Protein AF-A0A3M1DA55-F1 (afdb_monomer)

Structure (mmCIF, N/CA/C/O backbone):
data_AF-A0A3M1DA55-F1
#
_entry.id   AF-A0A3M1DA55-F1
#
loop_
_atom_site.group_PDB
_atom_site.id
_atom_site.type_symbol
_atom_site.label_atom_id
_atom_site.label_alt_id
_atom_site.label_comp_id
_atom_site.label_asym_id
_atom_site.label_entity_id
_atom_site.label_seq_id
_atom_site.pdbx_PDB_ins_code
_atom_site.Cartn_x
_atom_site.Cartn_y
_atom_site.Cartn_z
_atom_site.occupancy
_atom_site.B_iso_or_equiv
_atom_site.auth_seq_id
_atom_site.auth_comp_id
_atom_site.auth_asym_id
_atom_site.auth_atom_id
_atom_site.pdbx_PDB_model_num
ATOM 1 N N . MET A 1 1 ? 4.981 54.597 -14.471 1.00 38.72 1 MET A N 1
ATOM 2 C CA . MET A 1 1 ? 5.182 53.419 -15.343 1.00 38.72 1 MET A CA 1
ATOM 3 C C . MET A 1 1 ? 5.566 52.254 -14.452 1.00 38.72 1 MET A C 1
ATOM 5 O O . MET A 1 1 ? 6.586 52.348 -13.787 1.00 38.72 1 MET A O 1
ATOM 9 N N . LEU A 1 2 ? 4.715 51.235 -14.362 1.00 38.56 2 LEU A N 1
ATOM 10 C CA . LEU A 1 2 ? 4.898 50.060 -13.505 1.00 38.56 2 LEU A CA 1
ATOM 11 C C . LEU A 1 2 ? 5.316 48.877 -14.396 1.00 38.56 2 LEU A C 1
ATOM 13 O O . LEU A 1 2 ? 4.595 48.634 -15.366 1.00 38.56 2 LEU A O 1
ATOM 17 N N . PRO A 1 3 ? 6.416 48.145 -14.136 1.00 46.81 3 PRO A N 1
ATOM 18 C CA . PRO A 1 3 ? 6.638 46.880 -14.807 1.00 46.81 3 PRO A CA 1
ATOM 19 C C . PRO A 1 3 ? 6.002 45.732 -14.017 1.00 46.81 3 PRO A C 1
ATOM 21 O O . PRO A 1 3 ? 6.072 45.642 -12.793 1.00 46.81 3 PRO A O 1
ATOM 24 N N . LEU A 1 4 ? 5.340 44.904 -14.810 1.00 45.72 4 LEU A N 1
ATOM 25 C CA . LEU A 1 4 ? 4.542 43.726 -14.529 1.00 45.72 4 LEU A CA 1
ATOM 26 C C . LEU A 1 4 ? 5.361 42.637 -13.814 1.00 45.72 4 LEU A C 1
ATOM 28 O O . LEU A 1 4 ? 6.360 42.160 -14.347 1.00 45.72 4 LEU A O 1
ATOM 32 N N . LEU A 1 5 ? 4.913 42.223 -12.625 1.00 43.91 5 LEU A N 1
ATOM 33 C CA . LEU A 1 5 ? 5.403 41.022 -11.952 1.00 43.91 5 LEU A CA 1
ATOM 34 C C . LEU A 1 5 ? 4.779 39.808 -12.661 1.00 43.91 5 LEU A C 1
ATOM 36 O O . LEU A 1 5 ? 3.590 39.535 -12.498 1.00 43.91 5 LEU A O 1
ATOM 40 N N . LEU A 1 6 ? 5.554 3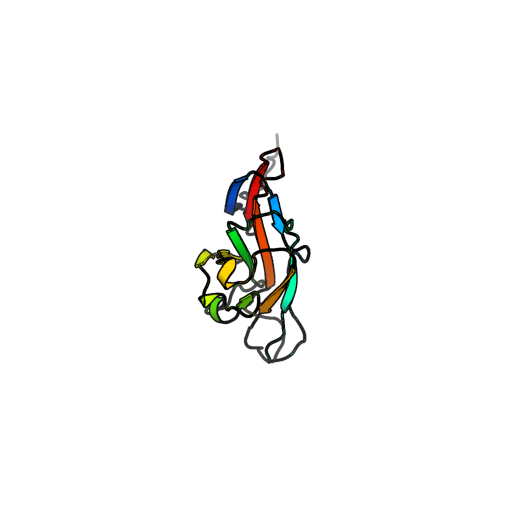9.111 -13.492 1.00 46.38 6 LEU A N 1
ATOM 41 C CA . LEU A 1 6 ? 5.134 37.849 -14.098 1.00 46.38 6 LEU A CA 1
ATOM 42 C C . LEU A 1 6 ? 5.219 36.759 -13.018 1.00 46.38 6 LEU A C 1
ATOM 44 O O . LEU A 1 6 ? 6.267 36.154 -12.805 1.00 46.38 6 LEU A O 1
ATOM 48 N N . ALA A 1 7 ? 4.128 36.560 -12.278 1.00 48.62 7 ALA A N 1
ATOM 49 C CA . ALA A 1 7 ? 3.993 35.421 -11.384 1.00 48.62 7 ALA A CA 1
ATOM 50 C C . ALA A 1 7 ? 3.870 34.152 -12.240 1.00 48.62 7 ALA A C 1
ATOM 52 O O . ALA A 1 7 ? 2.826 33.890 -12.834 1.00 48.62 7 ALA A O 1
ATOM 53 N N . LEU A 1 8 ? 4.955 33.382 -12.330 1.00 43.31 8 LEU A N 1
ATOM 54 C CA . LEU A 1 8 ? 4.937 31.995 -12.789 1.00 43.31 8 LEU A CA 1
ATOM 55 C C . LEU A 1 8 ? 4.117 31.177 -11.780 1.00 43.31 8 LEU A C 1
ATOM 57 O O . LEU A 1 8 ? 4.666 30.599 -10.845 1.00 43.31 8 LEU A O 1
ATOM 61 N N . SER A 1 9 ? 2.793 31.151 -11.928 1.00 42.75 9 SER A N 1
ATOM 62 C CA . SER A 1 9 ? 1.964 30.170 -11.236 1.00 42.75 9 SER A CA 1
ATOM 63 C C . SER A 1 9 ? 2.208 28.814 -11.896 1.00 42.75 9 SER A C 1
ATOM 65 O O . SER A 1 9 ? 1.588 28.484 -12.908 1.00 42.75 9 SER A O 1
ATOM 67 N N . ARG A 1 10 ? 3.149 28.039 -11.348 1.00 44.94 10 ARG A N 1
ATOM 68 C CA . ARG A 1 10 ? 3.178 26.588 -11.560 1.00 44.94 10 ARG A CA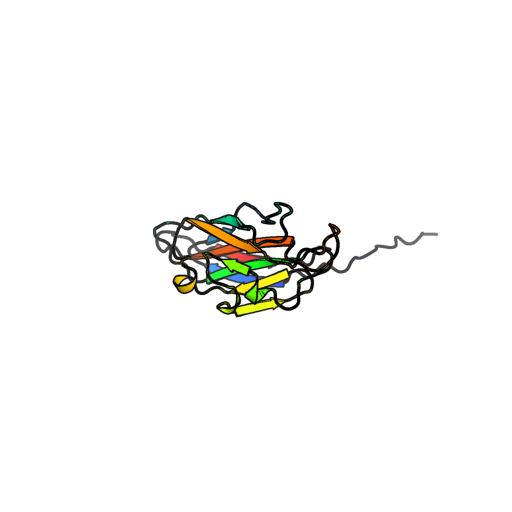 1
ATOM 69 C C . ARG A 1 10 ? 1.776 26.068 -11.196 1.00 44.94 10 ARG A C 1
ATOM 71 O O . ARG A 1 10 ? 1.271 26.483 -10.148 1.00 44.94 10 ARG A O 1
ATOM 78 N N . PRO A 1 11 ? 1.119 25.236 -12.022 1.00 43.31 11 PRO A N 1
ATOM 79 C CA . PRO A 1 11 ? -0.072 24.547 -11.550 1.00 43.31 11 PRO A CA 1
ATOM 80 C C . PRO A 1 11 ? 0.321 23.765 -10.287 1.00 43.31 11 PRO A C 1
ATOM 82 O O . PRO A 1 11 ? 1.439 23.239 -10.240 1.00 43.31 11 PRO A O 1
ATOM 85 N N . PRO A 1 12 ? -0.521 23.744 -9.240 1.00 49.28 12 PRO A N 1
ATOM 86 C CA . PRO A 1 12 ? -0.275 22.855 -8.118 1.00 49.28 12 PRO A CA 1
ATOM 87 C C . PRO A 1 12 ? -0.180 21.437 -8.682 1.00 49.28 12 PRO A C 1
ATOM 89 O O . PRO A 1 12 ? -1.045 21.027 -9.458 1.00 49.28 12 PRO A O 1
ATOM 92 N N . LEU A 1 13 ? 0.900 20.730 -8.351 1.00 55.88 13 LEU A N 1
ATOM 93 C CA . LEU A 1 13 ? 0.949 19.286 -8.548 1.00 55.88 13 LEU A CA 1
ATOM 94 C C . LEU A 1 13 ? -0.264 18.719 -7.802 1.00 55.88 13 LEU A C 1
ATOM 96 O O . LEU A 1 13 ? -0.500 19.083 -6.648 1.00 55.88 13 LEU A O 1
ATOM 100 N N . ALA A 1 14 ? -1.113 17.974 -8.506 1.00 61.50 14 ALA A N 1
ATOM 101 C CA . ALA A 1 14 ? -2.342 17.463 -7.927 1.00 61.50 14 ALA A CA 1
ATOM 102 C C . ALA A 1 14 ? -1.989 16.260 -7.051 1.00 61.50 14 ALA A C 1
ATOM 104 O O . ALA A 1 14 ? -1.610 15.219 -7.575 1.00 61.50 14 ALA A O 1
ATOM 105 N N . THR A 1 15 ? -2.099 16.421 -5.734 1.00 75.25 15 THR A N 1
ATOM 106 C CA . THR A 1 15 ? -2.056 15.294 -4.803 1.00 75.25 15 THR A CA 1
ATOM 107 C C . THR A 1 15 ? -3.239 14.382 -5.084 1.00 75.25 15 THR A C 1
ATOM 109 O O . THR A 1 15 ? -4.393 14.818 -4.996 1.00 75.25 15 THR A O 1
ATOM 112 N N . GLU A 1 16 ? -2.964 13.120 -5.393 1.00 84.56 16 GLU A N 1
ATOM 113 C CA . GLU A 1 16 ? -3.994 12.094 -5.492 1.00 84.56 16 GLU A CA 1
ATOM 114 C C . GLU A 1 16 ? -4.180 11.431 -4.132 1.00 84.56 16 GLU A C 1
ATOM 116 O O . GLU A 1 16 ? -3.226 11.028 -3.468 1.00 84.56 16 GLU A O 1
ATOM 121 N N . ILE A 1 17 ? -5.430 11.377 -3.674 1.00 85.25 17 ILE A N 1
ATOM 122 C CA . ILE A 1 17 ? -5.779 10.840 -2.360 1.00 85.25 17 ILE A CA 1
ATOM 123 C C . ILE A 1 17 ? -6.012 9.337 -2.505 1.00 85.25 17 ILE A C 1
ATOM 125 O O . ILE A 1 17 ? -6.977 8.924 -3.142 1.00 85.25 17 ILE A O 1
ATOM 129 N N . VAL A 1 18 ? -5.161 8.541 -1.860 1.00 84.75 18 VAL A N 1
ATOM 130 C CA . VAL A 1 18 ? -5.291 7.079 -1.762 1.00 84.75 18 VAL A CA 1
ATOM 131 C C . VAL A 1 18 ? -6.300 6.713 -0.676 1.00 84.75 18 VAL A C 1
ATOM 133 O O . VAL A 1 18 ? -7.205 5.914 -0.882 1.00 84.75 18 VAL A O 1
ATOM 136 N N . VAL A 1 19 ? -6.167 7.333 0.499 1.00 86.44 19 VAL A N 1
ATOM 137 C CA . VAL A 1 19 ? -7.048 7.097 1.648 1.00 86.44 19 VAL A CA 1
ATOM 138 C C . VAL A 1 19 ? -7.446 8.427 2.251 1.00 86.44 19 VAL A C 1
ATOM 140 O O . VAL A 1 19 ? -6.597 9.274 2.509 1.00 86.44 19 VAL A O 1
ATOM 143 N N . GLN A 1 20 ? -8.730 8.580 2.563 1.00 88.94 20 GLN A N 1
ATOM 144 C CA . GLN A 1 20 ? -9.223 9.642 3.430 1.00 88.94 20 GLN A CA 1
ATOM 145 C C . GLN A 1 20 ? -10.322 9.092 4.336 1.00 88.94 20 GLN A C 1
ATOM 147 O O . GLN A 1 20 ? -11.425 8.784 3.887 1.00 88.94 20 GLN A O 1
ATOM 152 N N . ALA A 1 21 ? -10.026 8.963 5.628 1.00 83.88 21 ALA A N 1
ATOM 153 C CA . ALA A 1 21 ? -10.913 8.288 6.571 1.00 83.88 21 ALA A CA 1
ATOM 154 C C . ALA A 1 21 ? -10.869 8.906 7.971 1.00 83.88 21 ALA A C 1
ATOM 156 O O . ALA A 1 21 ? -9.922 9.592 8.350 1.00 83.88 21 ALA A O 1
ATOM 157 N N . THR A 1 22 ? -11.911 8.638 8.761 1.00 87.19 22 THR A N 1
ATOM 158 C CA . THR A 1 22 ? -11.947 8.957 10.193 1.00 87.19 22 THR A CA 1
ATOM 159 C C . THR A 1 22 ? -11.990 7.663 10.993 1.00 87.19 22 THR A C 1
ATOM 161 O O . THR A 1 22 ? -13.036 7.016 11.083 1.00 87.19 22 THR A O 1
ATOM 164 N N . LEU A 1 23 ? -10.871 7.310 11.613 1.00 88.69 23 LEU A N 1
ATOM 165 C CA . LEU A 1 23 ? -10.622 5.987 12.187 1.00 8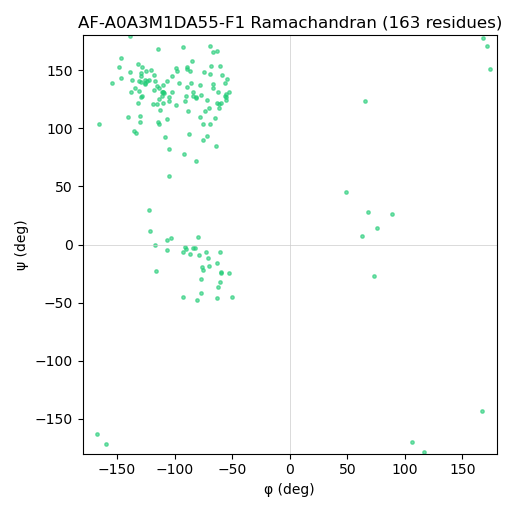8.69 23 LEU A CA 1
ATOM 166 C C . LEU A 1 23 ? -10.245 6.062 13.668 1.00 88.69 23 LEU A C 1
ATOM 168 O O . LEU A 1 23 ? -9.687 7.058 14.134 1.00 88.69 23 LEU A O 1
ATOM 172 N N . GLN A 1 24 ? -10.604 5.027 14.421 1.00 90.12 24 GLN A N 1
ATOM 173 C CA . GLN A 1 24 ? -10.197 4.841 15.815 1.00 90.12 24 GLN A CA 1
ATOM 174 C C . GLN A 1 24 ? -8.911 4.013 15.807 1.00 90.12 24 GLN A C 1
ATOM 176 O O . GLN A 1 24 ? -8.953 2.803 15.962 1.00 90.12 24 GLN A O 1
ATOM 181 N N . GLY A 1 25 ? -7.781 4.653 15.502 1.00 86.81 25 GLY A N 1
ATOM 182 C CA . GLY A 1 25 ? -6.553 3.950 15.130 1.00 86.81 25 GLY A CA 1
ATOM 183 C C . GLY A 1 25 ? -5.499 4.872 14.522 1.00 86.81 25 GLY A C 1
ATOM 184 O O . GLY A 1 25 ? -5.368 6.044 14.916 1.00 86.81 25 GLY A O 1
ATOM 185 N N . GLY A 1 26 ? -4.769 4.361 13.535 1.00 87.44 26 GLY A N 1
ATOM 186 C CA . GLY A 1 26 ? -3.773 5.132 12.806 1.00 87.44 26 GLY A CA 1
ATOM 187 C C . GLY A 1 26 ? -3.418 4.557 11.443 1.00 87.44 26 GLY A C 1
ATOM 188 O O . GLY A 1 26 ? -4.037 3.624 10.940 1.00 87.44 26 GLY A O 1
ATOM 189 N N . VAL A 1 27 ? -2.394 5.166 10.857 1.00 89.19 27 VAL A N 1
ATOM 190 C CA . VAL A 1 27 ? -1.677 4.634 9.704 1.00 89.19 27 VAL A CA 1
ATOM 191 C C . VAL A 1 27 ? -0.243 4.400 10.145 1.00 89.19 27 VAL A C 1
ATOM 193 O O . VAL A 1 27 ? 0.349 5.255 10.808 1.00 89.19 27 VAL A O 1
ATOM 196 N N . SER A 1 28 ? 0.280 3.228 9.816 1.00 87.69 28 SER A N 1
ATOM 197 C CA . SER A 1 28 ? 1.698 2.910 9.882 1.00 87.69 28 SER A CA 1
ATOM 198 C C . SER A 1 28 ? 2.243 2.969 8.466 1.00 87.69 28 SER A C 1
ATOM 200 O O . SER A 1 28 ? 1.630 2.417 7.560 1.00 87.69 28 SER A O 1
ATOM 202 N N . VAL A 1 29 ? 3.350 3.667 8.267 1.00 86.19 29 VAL A N 1
ATOM 203 C CA . VAL A 1 29 ? 4.061 3.702 6.988 1.00 86.19 29 VAL A CA 1
ATOM 204 C C . VAL A 1 29 ? 5.466 3.216 7.277 1.00 86.19 29 VAL A C 1
ATOM 206 O O . VAL A 1 29 ? 5.994 3.540 8.350 1.00 86.19 29 VAL A O 1
ATOM 209 N N . ASP A 1 30 ? 6.061 2.437 6.379 1.00 78.12 30 ASP A N 1
ATOM 210 C CA . ASP A 1 30 ? 7.462 2.087 6.562 1.00 78.12 30 ASP A CA 1
ATOM 211 C C . ASP A 1 30 ? 8.340 3.348 6.608 1.00 78.12 30 ASP A C 1
ATOM 213 O O . ASP A 1 30 ? 8.060 4.385 6.000 1.00 78.12 30 ASP A O 1
ATOM 217 N N . GLY A 1 31 ? 9.392 3.279 7.420 1.00 58.91 31 GLY A N 1
ATOM 218 C CA . GLY A 1 31 ? 10.316 4.393 7.610 1.00 58.91 31 GLY A CA 1
ATOM 219 C C . GLY A 1 31 ? 11.388 4.503 6.525 1.00 58.91 31 GLY A C 1
ATOM 220 O O . GLY A 1 31 ? 12.209 5.417 6.612 1.00 58.91 31 GLY A O 1
ATOM 221 N N . ALA A 1 32 ? 11.431 3.578 5.559 1.00 58.03 32 ALA A N 1
ATOM 222 C CA . ALA A 1 32 ? 12.467 3.543 4.530 1.00 58.03 32 ALA A CA 1
ATOM 223 C C . ALA A 1 32 ? 12.207 4.606 3.458 1.00 58.03 32 ALA A C 1
ATOM 225 O O . ALA A 1 32 ? 13.151 5.162 2.897 1.00 58.03 32 ALA A O 1
ATOM 226 N N . GLY A 1 33 ? 10.938 4.948 3.222 1.00 50.50 33 GLY A N 1
ATOM 227 C CA . GLY A 1 3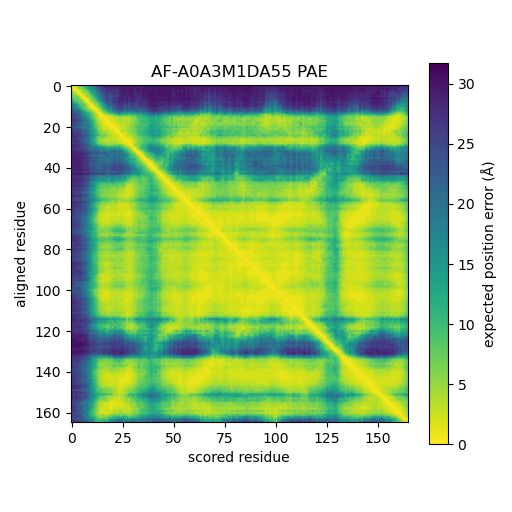3 ? 10.518 6.066 2.378 1.00 50.50 33 GLY A CA 1
ATOM 228 C C . GLY A 1 33 ? 10.705 5.830 0.880 1.00 50.50 33 GLY A C 1
ATOM 229 O O . GLY A 1 33 ? 9.954 6.419 0.115 1.00 50.50 33 GLY A O 1
ATOM 230 N N . VAL A 1 34 ? 11.657 4.984 0.473 1.00 53.44 34 VAL A N 1
ATOM 231 C CA . VAL A 1 34 ? 11.909 4.475 -0.882 1.00 53.44 34 VAL A CA 1
ATOM 232 C C . VAL A 1 34 ? 12.872 3.275 -0.747 1.00 53.44 34 VAL A C 1
ATOM 234 O O . VAL A 1 34 ? 14.067 3.485 -0.543 1.00 53.44 34 VAL A O 1
ATOM 237 N N . SER A 1 35 ? 12.396 2.029 -0.860 1.00 52.97 35 SER A N 1
ATOM 238 C CA . SER A 1 35 ? 13.291 0.870 -1.065 1.00 52.97 35 SER A CA 1
ATOM 239 C C . SER A 1 35 ? 13.688 0.733 -2.537 1.00 52.97 35 SER A C 1
ATOM 241 O O . SER A 1 35 ? 12.817 0.672 -3.402 1.00 52.97 35 SER A O 1
ATOM 243 N N . THR A 1 36 ? 14.990 0.664 -2.818 1.00 52.69 36 THR A N 1
ATOM 244 C CA . THR A 1 36 ? 15.521 0.270 -4.133 1.00 52.69 36 THR A CA 1
ATOM 245 C C . THR A 1 36 ? 16.631 -0.746 -3.914 1.00 52.69 36 THR A C 1
ATOM 247 O O . THR A 1 36 ? 17.772 -0.328 -3.668 1.00 52.69 36 THR A O 1
ATOM 250 N N . PRO A 1 37 ? 16.370 -2.059 -3.989 1.00 50.19 37 PRO A N 1
ATOM 251 C CA . PRO A 1 37 ? 17.466 -3.010 -3.987 1.00 50.19 37 PRO A CA 1
ATOM 252 C C . PRO A 1 37 ? 18.360 -2.766 -5.197 1.00 50.19 37 PRO A C 1
ATOM 254 O O . PRO A 1 37 ? 17.938 -2.813 -6.352 1.00 50.19 37 PRO A O 1
ATOM 257 N N . TYR A 1 38 ? 19.628 -2.488 -4.921 1.00 46.59 38 TYR A N 1
ATOM 258 C CA . TYR A 1 38 ? 20.638 -2.329 -5.948 1.00 46.59 38 TYR A CA 1
ATOM 259 C C . TYR A 1 38 ? 21.911 -3.072 -5.545 1.00 46.59 38 TYR A C 1
ATOM 261 O O . TYR A 1 38 ? 22.733 -2.538 -4.802 1.00 46.59 38 TYR A O 1
ATOM 269 N N . ASP A 1 39 ? 22.095 -4.296 -6.049 1.00 47.69 39 ASP A N 1
ATOM 270 C CA . ASP A 1 39 ? 23.346 -5.055 -5.877 1.00 47.69 39 ASP A CA 1
ATOM 271 C C . ASP A 1 39 ? 24.204 -5.128 -7.159 1.00 47.69 39 ASP A C 1
ATOM 273 O O . ASP A 1 39 ? 25.335 -5.616 -7.135 1.00 47.69 39 ASP A O 1
ATOM 277 N N . GLY A 1 40 ? 23.695 -4.599 -8.279 1.00 42.84 40 GLY A N 1
ATOM 278 C CA . GLY A 1 40 ? 24.371 -4.613 -9.578 1.00 42.84 40 GLY A CA 1
ATOM 279 C C . GLY A 1 40 ? 24.359 -5.966 -10.303 1.00 42.84 40 GLY A C 1
ATOM 280 O O . GLY A 1 40 ? 25.125 -6.136 -11.256 1.00 42.84 40 GLY A O 1
ATOM 281 N N . SER A 1 41 ? 23.535 -6.928 -9.882 1.00 45.16 41 SER A N 1
ATOM 282 C CA . SER A 1 41 ? 23.382 -8.230 -10.533 1.00 45.16 41 SER A CA 1
ATOM 283 C C . SER A 1 41 ? 22.303 -8.223 -11.622 1.00 45.16 41 SER A C 1
ATOM 285 O O . SER A 1 41 ? 21.349 -7.459 -11.578 1.00 45.16 41 SER A O 1
ATOM 287 N N . THR A 1 42 ? 22.450 -9.112 -12.612 1.00 43.97 42 THR A N 1
ATOM 288 C CA . THR A 1 42 ? 21.434 -9.408 -13.649 1.00 43.97 42 THR A CA 1
ATOM 289 C C . THR A 1 42 ? 20.327 -10.344 -13.143 1.00 43.97 42 THR A C 1
ATOM 291 O O . THR A 1 42 ? 19.507 -10.821 -13.929 1.00 43.97 42 THR A O 1
ATOM 294 N N . ALA A 1 43 ? 20.347 -10.650 -11.846 1.00 47.94 43 ALA A N 1
ATOM 295 C CA . ALA A 1 43 ? 19.477 -11.595 -11.175 1.00 47.94 43 ALA A CA 1
ATOM 296 C C . ALA A 1 43 ? 18.567 -10.864 -10.178 1.00 47.94 43 ALA A C 1
ATOM 298 O O . ALA A 1 43 ? 18.759 -9.691 -9.880 1.00 47.94 43 ALA A O 1
ATOM 299 N N . TRP A 1 44 ? 17.561 -11.586 -9.688 1.00 54.41 44 TRP A N 1
ATOM 300 C CA . TRP A 1 44 ? 16.677 -11.130 -8.623 1.00 54.41 44 TRP A CA 1
ATOM 301 C C . TRP A 1 44 ? 17.504 -10.726 -7.407 1.00 54.41 44 TRP A C 1
ATOM 303 O O . TRP A 1 44 ? 18.304 -11.523 -6.914 1.00 54.41 44 TRP A O 1
ATOM 313 N N . VAL A 1 45 ? 17.274 -9.516 -6.919 1.00 57.97 45 VAL A N 1
ATOM 314 C CA . VAL A 1 45 ? 17.796 -9.059 -5.636 1.00 57.97 45 VAL A CA 1
ATOM 315 C C . VAL A 1 45 ? 16.596 -8.950 -4.716 1.00 57.97 45 VAL A C 1
ATOM 317 O O . VAL A 1 45 ? 15.574 -8.386 -5.108 1.00 57.97 45 VAL A O 1
ATOM 320 N N . GLU A 1 46 ? 16.694 -9.515 -3.516 1.00 59.66 46 GLU A N 1
ATOM 321 C CA . GLU A 1 46 ? 15.705 -9.231 -2.476 1.00 59.66 46 GLU A CA 1
ATOM 322 C C . GLU A 1 46 ? 15.636 -7.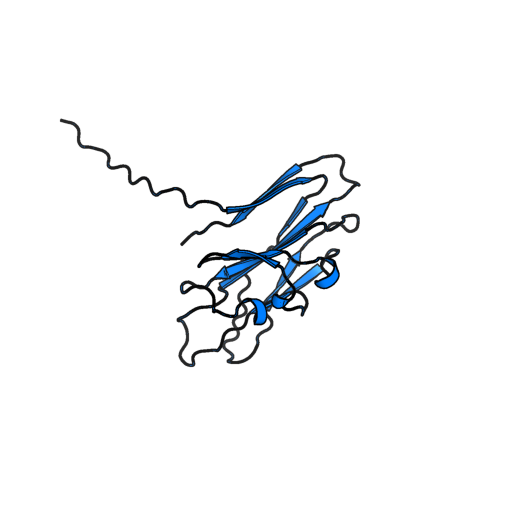712 -2.273 1.00 59.66 46 GLU A C 1
ATOM 324 O O . GLU A 1 46 ? 16.675 -7.059 -2.146 1.00 59.66 46 GLU A O 1
ATOM 329 N N . GLY A 1 47 ? 14.425 -7.149 -2.303 1.00 64.19 47 GLY A N 1
ATOM 330 C CA . GLY A 1 47 ? 14.199 -5.754 -1.937 1.00 64.19 47 GLY A CA 1
ATOM 331 C C . GLY A 1 47 ? 14.393 -5.513 -0.457 1.00 64.19 47 GLY A C 1
ATOM 332 O O . GLY A 1 47 ? 14.571 -6.447 0.329 1.00 64.19 47 GLY A O 1
ATOM 333 N N . ASP A 1 48 ? 14.394 -4.236 -0.074 1.00 70.31 48 ASP A N 1
ATOM 334 C CA . ASP A 1 48 ? 14.551 -3.912 1.335 1.00 70.31 48 ASP A CA 1
ATOM 335 C C . ASP A 1 48 ? 13.307 -4.355 2.105 1.00 70.31 48 ASP A C 1
ATOM 337 O O . ASP A 1 48 ? 12.181 -4.423 1.593 1.00 70.31 48 ASP A O 1
ATOM 341 N N . GLU A 1 49 ? 13.529 -4.626 3.384 1.00 74.56 49 GLU A N 1
ATOM 342 C CA . GLU A 1 49 ? 12.443 -4.766 4.330 1.00 74.56 49 GLU A CA 1
ATOM 343 C C . GLU A 1 49 ? 11.739 -3.414 4.519 1.00 74.56 49 GLU A C 1
ATOM 345 O O . GLU A 1 49 ? 12.377 -2.380 4.734 1.00 74.56 49 GLU A O 1
ATOM 350 N N . LEU A 1 50 ? 10.408 -3.437 4.497 1.00 76.75 50 LEU A N 1
ATOM 351 C CA . LEU A 1 50 ? 9.519 -2.312 4.774 1.00 76.75 50 LEU A CA 1
ATOM 352 C C . LEU A 1 50 ? 8.907 -2.503 6.175 1.00 76.75 50 LEU A C 1
ATOM 354 O O . LEU A 1 50 ? 7.814 -3.062 6.306 1.00 76.75 50 LEU A O 1
ATOM 358 N N . PRO A 1 51 ? 9.613 -2.128 7.260 1.00 79.94 51 PRO A N 1
ATOM 359 C CA . PRO A 1 51 ? 9.141 -2.382 8.613 1.00 79.94 51 PRO A CA 1
ATOM 360 C C . PRO A 1 51 ? 7.969 -1.471 8.966 1.00 79.94 51 PRO A C 1
ATOM 362 O O . PRO A 1 51 ? 8.096 -0.244 8.963 1.00 79.94 51 PRO A O 1
ATOM 365 N N . VAL A 1 52 ? 6.853 -2.070 9.376 1.00 84.44 52 VAL A N 1
ATOM 366 C CA . VAL A 1 52 ? 5.665 -1.356 9.861 1.00 84.44 52 VAL A CA 1
ATOM 367 C C . VAL A 1 52 ? 5.373 -1.718 11.309 1.00 84.44 52 VAL A C 1
ATOM 369 O O . VAL A 1 52 ? 5.595 -2.833 11.785 1.00 84.44 52 VAL A O 1
ATOM 372 N N . GLN A 1 53 ? 4.872 -0.733 12.043 1.00 83.62 53 GLN A N 1
ATOM 373 C CA . GLN A 1 53 ? 4.526 -0.872 13.453 1.00 83.62 53 GLN A CA 1
ATOM 374 C C . GLN A 1 53 ? 3.010 -0.738 13.608 1.00 83.62 53 GLN A C 1
ATOM 376 O O . GLN A 1 53 ? 2.470 0.368 13.530 1.00 83.62 53 GLN A O 1
ATOM 381 N N . VAL A 1 54 ? 2.326 -1.863 13.807 1.00 85.38 54 VAL A N 1
ATOM 382 C CA . VAL A 1 54 ? 0.877 -1.949 14.043 1.00 85.38 54 VAL A CA 1
ATOM 383 C C . VAL A 1 54 ? 0.651 -2.446 15.474 1.00 85.38 54 VAL A C 1
ATOM 385 O O . VAL A 1 54 ? 1.197 -3.484 15.814 1.00 85.38 54 VAL A O 1
ATOM 388 N N . PRO A 1 55 ? -0.106 -1.765 16.349 1.00 84.81 55 PRO A N 1
ATOM 389 C CA . PRO A 1 55 ? -0.326 -2.251 17.716 1.00 84.81 55 PRO A CA 1
ATOM 390 C C . PRO A 1 55 ? -0.876 -3.688 17.761 1.00 84.81 55 PRO A C 1
ATOM 392 O O . PRO A 1 55 ? -1.732 -4.037 16.957 1.00 84.81 55 PRO A O 1
ATOM 395 N N . GLU A 1 56 ? -0.446 -4.508 18.729 1.00 80.94 56 GLU A N 1
ATOM 396 C CA . GLU A 1 56 ? -0.857 -5.928 18.831 1.00 80.94 56 GLU A CA 1
ATOM 397 C C . GLU A 1 56 ? -2.375 -6.130 18.987 1.00 80.94 56 GLU A C 1
ATOM 399 O O . GLU A 1 56 ? -2.906 -7.187 18.660 1.00 80.94 56 GLU A O 1
ATOM 404 N N . THR A 1 57 ? -3.083 -5.128 19.509 1.00 82.50 57 THR A N 1
ATOM 405 C CA . THR A 1 57 ? -4.541 -5.147 19.689 1.00 82.50 57 THR A CA 1
ATOM 406 C C . THR A 1 57 ? -5.307 -4.593 18.493 1.00 82.50 57 THR A C 1
ATOM 408 O O . THR A 1 57 ? -6.539 -4.557 18.533 1.00 82.50 57 THR A O 1
ATOM 411 N N . ALA A 1 58 ? -4.605 -4.120 17.462 1.00 88.00 58 ALA A N 1
ATOM 412 C CA . ALA A 1 58 ? -5.217 -3.487 16.312 1.00 88.00 58 ALA A CA 1
ATOM 413 C C . ALA A 1 58 ? -5.637 -4.509 15.247 1.00 88.00 58 ALA A C 1
ATOM 415 O O . ALA A 1 58 ? -5.008 -5.548 15.065 1.00 88.00 58 ALA A O 1
ATOM 416 N N . THR A 1 59 ? -6.697 -4.189 14.513 1.00 90.81 59 THR A N 1
ATOM 417 C CA . THR A 1 59 ? -7.078 -4.870 13.275 1.00 90.81 59 THR A CA 1
ATOM 418 C C . THR A 1 59 ? -6.568 -4.078 12.079 1.00 90.81 59 THR A C 1
ATOM 420 O O . THR A 1 59 ? -6.476 -2.850 12.131 1.00 90.81 59 THR A O 1
ATOM 423 N N . VAL A 1 60 ? -6.253 -4.772 10.986 1.00 92.25 60 VAL A N 1
ATOM 424 C CA . VAL A 1 60 ? -5.753 -4.167 9.747 1.00 92.25 60 VAL A CA 1
ATOM 425 C C . VAL A 1 60 ? -6.846 -4.235 8.676 1.00 92.25 60 VAL A C 1
ATOM 427 O O . VAL A 1 60 ? -6.972 -5.252 8.003 1.00 92.25 60 VAL A O 1
ATOM 430 N N . PRO A 1 61 ? -7.696 -3.202 8.530 1.00 89.81 61 PRO A N 1
ATOM 431 C CA . PRO A 1 61 ? -8.743 -3.188 7.508 1.00 89.81 61 PRO A CA 1
ATOM 432 C C . PRO A 1 61 ? -8.234 -2.910 6.092 1.00 89.81 61 PRO A C 1
ATOM 434 O O . PRO A 1 61 ? -8.955 -3.197 5.140 1.00 89.81 61 PRO A O 1
ATOM 437 N N . ALA A 1 62 ? -7.061 -2.290 5.938 1.00 91.62 62 ALA A N 1
ATOM 438 C CA . ALA A 1 62 ? -6.527 -1.962 4.623 1.00 91.62 62 ALA A CA 1
ATOM 439 C C . ALA A 1 62 ? -5.004 -1.858 4.641 1.00 91.62 62 ALA A C 1
ATOM 441 O O . ALA A 1 62 ? -4.416 -1.245 5.538 1.00 91.62 62 ALA A O 1
ATOM 442 N N . VAL A 1 63 ? -4.387 -2.398 3.597 1.00 93.69 63 VAL A N 1
ATOM 443 C CA . VAL A 1 63 ? -2.956 -2.301 3.332 1.00 93.69 63 VAL A CA 1
ATOM 444 C C . VAL A 1 63 ? -2.771 -1.829 1.902 1.00 93.69 63 VAL A C 1
ATOM 446 O O . VAL A 1 63 ? -3.490 -2.260 1.002 1.00 93.69 63 VAL A O 1
ATOM 449 N N . TYR A 1 64 ? -1.803 -0.947 1.701 1.00 93.75 64 TYR A N 1
ATOM 450 C CA . TYR A 1 64 ? -1.422 -0.451 0.391 1.00 93.75 64 TYR A CA 1
ATOM 451 C C . TYR A 1 64 ? 0.082 -0.555 0.228 1.00 93.75 64 TYR A C 1
ATOM 453 O O . TYR A 1 64 ? 0.823 -0.229 1.156 1.00 93.75 64 TYR A O 1
ATOM 461 N N . VAL A 1 65 ? 0.533 -0.928 -0.963 1.00 91.12 65 VAL A N 1
ATOM 462 C CA . VAL A 1 65 ? 1.909 -0.676 -1.390 1.00 91.12 65 VAL A CA 1
ATOM 463 C C . VAL A 1 65 ? 1.891 0.371 -2.495 1.00 91.12 65 VAL A C 1
ATOM 465 O O . VAL A 1 65 ? 1.146 0.279 -3.471 1.00 91.12 65 VAL A O 1
ATOM 468 N N . ILE A 1 66 ? 2.687 1.409 -2.297 1.00 90.38 66 ILE A N 1
ATOM 469 C CA . ILE A 1 66 ? 2.863 2.530 -3.206 1.00 90.38 66 ILE A CA 1
ATOM 470 C C . ILE A 1 66 ? 4.230 2.342 -3.841 1.00 90.38 66 ILE A C 1
ATOM 472 O O . ILE A 1 66 ? 5.261 2.499 -3.189 1.00 90.38 66 ILE A O 1
ATOM 476 N N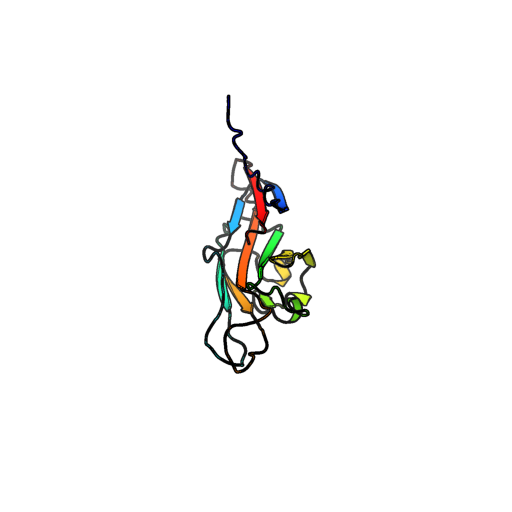 . LEU A 1 67 ? 4.237 1.982 -5.115 1.00 88.00 67 LEU A N 1
ATOM 477 C CA . LEU A 1 67 ? 5.450 1.944 -5.909 1.00 88.00 67 LEU A CA 1
ATOM 478 C C . LEU A 1 67 ? 5.708 3.332 -6.473 1.0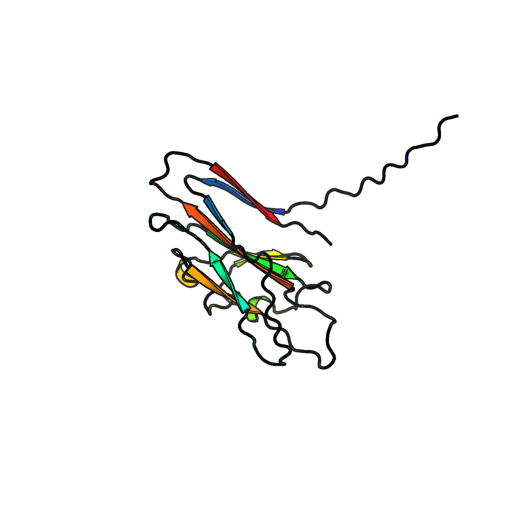0 88.00 67 LEU A C 1
ATOM 480 O O . LEU A 1 67 ? 4.792 3.990 -6.961 1.00 88.00 67 LEU A O 1
ATOM 484 N N . HIS A 1 68 ? 6.966 3.740 -6.470 1.00 84.38 68 HIS A N 1
ATOM 485 C CA . HIS A 1 68 ? 7.473 4.907 -7.172 1.00 84.38 68 HIS A CA 1
ATOM 486 C C . HIS A 1 68 ? 8.281 4.436 -8.371 1.00 84.38 68 HIS A C 1
ATOM 488 O O . HIS A 1 68 ? 9.004 3.450 -8.280 1.00 84.38 68 HIS A O 1
ATOM 494 N N . ALA A 1 69 ? 8.167 5.115 -9.504 1.00 81.56 69 ALA A N 1
ATOM 495 C CA . ALA A 1 69 ? 8.900 4.760 -10.710 1.00 81.56 69 ALA A CA 1
ATOM 496 C C . ALA A 1 69 ? 10.308 5.366 -10.722 1.00 81.56 69 ALA A C 1
ATOM 498 O O . ALA A 1 69 ? 10.565 6.422 -10.139 1.00 81.56 69 ALA A O 1
ATOM 499 N N . LYS A 1 70 ? 11.206 4.772 -11.509 1.00 78.50 70 LYS A N 1
ATOM 500 C CA . LYS A 1 70 ? 12.422 5.450 -11.977 1.00 78.50 70 LYS A CA 1
ATOM 501 C C . LYS A 1 70 ? 12.054 6.653 -12.852 1.00 78.50 70 LYS A C 1
ATOM 503 O O . LYS A 1 70 ? 10.939 6.787 -13.359 1.00 78.50 70 LYS A O 1
ATOM 508 N N . MET A 1 71 ? 13.040 7.509 -13.119 1.00 77.06 71 MET A N 1
ATOM 509 C CA . MET A 1 71 ? 12.888 8.678 -13.999 1.00 77.06 71 MET A CA 1
ATOM 510 C C . MET A 1 71 ? 12.311 8.358 -15.387 1.00 77.06 71 MET A C 1
ATOM 512 O O . MET A 1 71 ? 11.706 9.243 -15.995 1.00 77.06 71 MET A O 1
ATOM 516 N N . SER A 1 72 ? 12.448 7.128 -15.882 1.00 76.75 72 SER A N 1
ATOM 517 C CA . SER A 1 72 ? 11.874 6.738 -17.174 1.00 76.75 72 SER A CA 1
ATOM 518 C C . SER A 1 72 ? 10.472 6.123 -17.082 1.00 76.75 72 SER A C 1
ATOM 520 O O . SER A 1 72 ? 9.868 5.944 -18.127 1.00 76.75 72 SER A O 1
ATOM 522 N N . GLY A 1 73 ? 9.933 5.862 -15.884 1.00 79.81 73 GLY A N 1
ATOM 523 C CA . GLY A 1 73 ? 8.604 5.271 -15.655 1.00 79.81 73 GLY A CA 1
ATOM 524 C C . GLY A 1 73 ? 8.651 3.810 -15.192 1.00 79.81 73 GLY A C 1
ATOM 525 O O . GLY A 1 73 ? 9.728 3.301 -14.897 1.00 79.81 73 GLY A O 1
ATOM 526 N N . PHE A 1 74 ? 7.499 3.133 -15.150 1.00 80.56 74 PHE A N 1
ATOM 527 C CA . PHE A 1 74 ? 7.381 1.698 -14.836 1.00 80.56 74 PHE A CA 1
ATOM 528 C C . PHE A 1 74 ? 7.488 0.786 -16.063 1.00 80.56 74 PHE A C 1
ATOM 530 O O . PHE A 1 74 ? 7.103 1.198 -17.160 1.00 80.56 74 PHE A O 1
ATOM 537 N N . PRO A 1 75 ? 7.982 -0.455 -15.903 1.00 76.62 75 PRO A N 1
ATOM 538 C CA . PRO A 1 75 ? 7.896 -1.458 -16.955 1.00 76.62 75 PRO A CA 1
ATOM 539 C C . PRO A 1 75 ? 6.430 -1.860 -17.205 1.00 76.62 75 PRO A C 1
ATOM 541 O O . PRO A 1 75 ? 5.537 -1.548 -16.420 1.00 76.62 75 PRO A O 1
ATOM 544 N N . ALA A 1 76 ? 6.169 -2.547 -18.319 1.00 78.50 76 ALA A N 1
ATOM 545 C CA . ALA A 1 76 ? 4.808 -2.945 -18.693 1.00 78.50 76 ALA A CA 1
ATOM 546 C C . ALA A 1 76 ? 4.220 -4.048 -17.790 1.00 78.50 76 ALA A C 1
ATOM 548 O O . ALA A 1 76 ? 3.012 -4.260 -17.784 1.00 78.50 76 ALA A O 1
ATOM 549 N N . ASP A 1 77 ? 5.071 -4.760 -17.060 1.00 77.44 77 ASP A N 1
ATOM 550 C CA . ASP A 1 77 ? 4.780 -5.973 -16.301 1.00 77.44 77 ASP A CA 1
ATOM 551 C C . ASP A 1 77 ? 5.115 -5.825 -14.807 1.00 77.44 77 ASP A C 1
ATOM 553 O O . ASP A 1 77 ? 5.452 -6.803 -14.149 1.00 77.44 77 ASP A O 1
ATOM 557 N N . THR A 1 78 ? 5.024 -4.613 -14.241 1.00 81.06 78 THR A N 1
ATOM 558 C CA . THR A 1 78 ? 5.395 -4.342 -12.835 1.00 81.06 78 THR A CA 1
ATOM 559 C C . THR A 1 78 ? 4.768 -5.317 -11.834 1.00 81.06 78 THR A C 1
ATOM 561 O O . THR A 1 78 ? 5.476 -5.814 -10.963 1.00 81.06 78 THR A O 1
ATOM 564 N N . ALA A 1 79 ? 3.470 -5.619 -11.957 1.00 83.94 79 ALA A N 1
ATOM 565 C CA . ALA A 1 79 ? 2.746 -6.442 -10.982 1.00 83.94 79 ALA A CA 1
ATOM 566 C C . ALA A 1 79 ? 3.297 -7.878 -10.860 1.00 83.94 79 ALA A C 1
ATOM 568 O O . ALA A 1 79 ? 3.406 -8.413 -9.757 1.00 83.94 79 ALA A O 1
ATOM 569 N N . SER A 1 80 ? 3.741 -8.461 -11.974 1.00 79.25 80 SER A N 1
ATOM 570 C CA . SER A 1 80 ? 4.319 -9.812 -12.015 1.00 79.25 80 SER A CA 1
ATOM 571 C C . SER A 1 80 ? 5.771 -9.872 -11.540 1.00 79.25 80 SER A C 1
ATOM 573 O O . SER A 1 80 ? 6.343 -10.950 -11.386 1.00 79.25 80 SER A O 1
ATOM 575 N N . ASN A 1 81 ? 6.376 -8.707 -11.326 1.00 73.94 81 ASN A N 1
ATOM 576 C CA . ASN A 1 81 ? 7.798 -8.525 -11.055 1.00 73.94 81 ASN A CA 1
ATOM 577 C C . ASN A 1 81 ? 8.063 -7.929 -9.665 1.00 73.94 81 ASN A C 1
ATOM 579 O O . ASN A 1 81 ? 9.222 -7.729 -9.292 1.00 73.94 81 ASN A O 1
ATOM 583 N N . VAL A 1 82 ? 7.002 -7.657 -8.900 1.00 80.50 82 VAL A N 1
ATOM 584 C CA . VAL A 1 82 ? 7.073 -7.145 -7.534 1.00 80.50 82 VAL A CA 1
ATOM 585 C C . VAL A 1 82 ? 6.288 -8.051 -6.604 1.00 80.50 82 VAL A C 1
ATOM 587 O O . VAL A 1 82 ? 5.202 -8.505 -6.952 1.00 80.50 82 VAL A O 1
ATOM 590 N N . ALA A 1 83 ? 6.832 -8.309 -5.419 1.00 84.50 83 ALA A N 1
ATOM 591 C CA . ALA A 1 83 ? 6.175 -9.092 -4.379 1.00 84.50 83 ALA A CA 1
ATOM 592 C C . ALA A 1 83 ? 6.246 -8.379 -3.030 1.00 84.50 83 ALA A C 1
ATOM 594 O O . ALA A 1 83 ? 7.151 -7.578 -2.816 1.00 84.50 83 ALA A O 1
ATOM 595 N N . VAL A 1 84 ? 5.314 -8.684 -2.129 1.00 85.44 84 VAL A N 1
ATOM 596 C CA . VAL A 1 84 ? 5.337 -8.291 -0.714 1.00 85.44 84 VAL A CA 1
ATOM 597 C C . VAL A 1 84 ? 5.132 -9.554 0.120 1.00 85.44 84 VAL A C 1
ATOM 599 O O . VAL A 1 84 ? 4.190 -10.296 -0.145 1.00 85.44 84 VAL A O 1
ATOM 602 N N . ASN A 1 85 ? 6.005 -9.825 1.099 1.00 84.94 85 ASN A N 1
ATOM 603 C CA . ASN A 1 85 ? 6.005 -11.094 1.857 1.00 84.94 85 ASN A CA 1
ATOM 604 C C . ASN A 1 85 ? 5.949 -12.337 0.935 1.00 84.94 85 ASN A C 1
ATOM 606 O O . ASN A 1 85 ? 5.153 -13.247 1.156 1.00 84.94 85 ASN A O 1
ATOM 610 N N . ASP A 1 86 ? 6.760 -12.344 -0.128 1.00 81.94 86 ASP A N 1
ATOM 611 C CA . ASP A 1 86 ? 6.821 -13.401 -1.154 1.00 81.94 86 ASP A CA 1
ATOM 612 C C . ASP A 1 86 ? 5.535 -13.619 -1.976 1.00 81.94 86 ASP A C 1
ATOM 614 O O . ASP A 1 86 ? 5.467 -14.542 -2.793 1.00 81.94 86 ASP A O 1
ATOM 618 N N . VAL A 1 87 ? 4.527 -12.756 -1.823 1.00 87.12 87 VAL A N 1
ATOM 619 C CA . VAL A 1 87 ? 3.302 -12.774 -2.629 1.00 87.12 87 VAL A CA 1
ATOM 620 C C . VAL A 1 87 ? 3.407 -11.727 -3.746 1.00 87.12 87 VAL A C 1
ATOM 622 O O . VAL A 1 87 ? 3.560 -10.542 -3.440 1.00 87.12 87 VAL A O 1
ATOM 625 N N . PRO A 1 88 ? 3.332 -12.112 -5.035 1.00 86.56 88 PRO A N 1
ATOM 626 C CA . PRO A 1 88 ? 3.378 -11.172 -6.157 1.00 86.56 88 PRO A CA 1
ATOM 627 C C . PRO A 1 88 ? 2.236 -10.151 -6.135 1.00 86.56 88 PRO A C 1
ATOM 629 O O . PRO A 1 88 ? 1.146 -10.441 -5.645 1.00 86.56 88 PRO A O 1
ATOM 632 N N . LEU A 1 89 ? 2.435 -8.973 -6.727 1.00 88.88 89 LEU A N 1
ATOM 633 C CA . LEU A 1 89 ? 1.378 -7.962 -6.875 1.00 88.88 89 LEU A CA 1
ATOM 634 C C . LEU A 1 89 ? 0.321 -8.329 -7.926 1.00 88.88 89 LEU A C 1
ATOM 636 O O . LEU A 1 89 ? -0.704 -7.661 -8.002 1.00 88.88 89 LEU A O 1
ATOM 640 N N . ASP A 1 90 ? 0.510 -9.412 -8.682 1.00 89.69 90 ASP A N 1
ATOM 641 C CA . ASP A 1 90 ? -0.550 -10.008 -9.511 1.00 89.69 90 ASP A CA 1
ATOM 642 C C . ASP A 1 90 ? -1.775 -10.459 -8.686 1.00 89.69 90 ASP A C 1
ATOM 644 O O . ASP A 1 90 ? -2.877 -10.564 -9.224 1.00 89.69 90 ASP A O 1
ATOM 648 N N . GLU A 1 91 ? -1.591 -10.726 -7.388 1.00 91.44 91 GLU A N 1
ATOM 649 C CA . GLU A 1 91 ? -2.663 -11.080 -6.442 1.00 91.44 91 GLU A CA 1
ATOM 650 C C . GLU A 1 91 ? -3.329 -9.827 -5.822 1.00 91.44 91 GLU A C 1
ATOM 652 O O . GLU A 1 91 ? -4.344 -9.933 -5.130 1.00 91.44 91 GLU A O 1
ATOM 657 N N . ALA A 1 92 ? -2.778 -8.630 -6.065 1.00 94.88 92 ALA A N 1
ATOM 658 C CA . ALA A 1 92 ? -3.269 -7.359 -5.541 1.00 94.88 92 ALA A CA 1
ATOM 659 C C . ALA A 1 92 ? -4.253 -6.671 -6.500 1.00 94.88 92 ALA A C 1
ATOM 661 O O . ALA A 1 92 ? -4.397 -7.033 -7.668 1.00 94.88 92 ALA A O 1
ATOM 662 N N . THR A 1 93 ? -4.912 -5.614 -6.020 1.00 96.75 93 THR A N 1
ATOM 663 C CA . THR A 1 93 ? -5.733 -4.735 -6.867 1.00 96.75 93 THR A CA 1
ATOM 664 C C . THR A 1 93 ? -5.011 -3.414 -7.113 1.00 96.75 93 THR A C 1
ATOM 666 O O . THR A 1 93 ? -4.657 -2.713 -6.172 1.00 96.75 93 THR A O 1
ATOM 669 N N . LEU A 1 94 ? -4.794 -3.053 -8.381 1.00 94.94 94 LEU A N 1
ATOM 670 C CA . LEU A 1 94 ? -4.262 -1.742 -8.763 1.00 94.94 94 LEU A CA 1
ATOM 671 C C . LEU A 1 94 ? -5.349 -0.668 -8.589 1.00 94.94 94 LEU A C 1
ATOM 673 O O . LEU A 1 94 ? -6.360 -0.686 -9.289 1.00 94.94 94 LEU A O 1
ATOM 677 N N . GLU A 1 95 ? -5.129 0.263 -7.665 1.00 94.56 95 GLU A N 1
ATOM 678 C CA . GLU A 1 95 ? -6.064 1.342 -7.316 1.00 94.56 95 GLU A CA 1
ATOM 679 C C . GLU A 1 95 ? -5.787 2.618 -8.112 1.00 94.56 95 GLU A C 1
ATOM 681 O O . GLU A 1 95 ? -6.707 3.258 -8.622 1.00 94.56 95 GLU A O 1
ATOM 686 N N . LEU A 1 96 ? -4.509 2.994 -8.217 1.00 91.94 96 LEU A N 1
ATOM 687 C CA . LEU A 1 96 ? -4.064 4.191 -8.925 1.00 91.94 96 LEU A CA 1
ATOM 688 C C . LEU A 1 96 ? -2.835 3.881 -9.765 1.00 91.94 96 LEU A C 1
ATOM 690 O O . LEU A 1 96 ? -1.927 3.174 -9.326 1.00 91.94 96 LEU A O 1
ATOM 694 N N . GLU A 1 97 ? -2.777 4.477 -10.948 1.00 91.31 97 GLU A N 1
ATOM 695 C CA . GLU A 1 97 ? -1.656 4.339 -11.863 1.00 91.31 97 GLU A CA 1
ATOM 696 C C . GLU A 1 97 ? -1.305 5.685 -12.489 1.00 91.31 97 GLU A C 1
ATOM 698 O O . GLU A 1 97 ? -2.151 6.390 -13.041 1.00 91.31 97 GLU A O 1
ATOM 703 N N . SER A 1 98 ? -0.017 6.003 -12.457 1.00 89.38 98 SER A N 1
ATOM 704 C CA . SER A 1 98 ? 0.589 7.078 -13.222 1.00 89.38 98 SER A CA 1
ATOM 705 C C . SER A 1 98 ? 1.939 6.629 -13.780 1.00 89.38 98 SER A C 1
ATOM 707 O O . SER A 1 98 ? 2.426 5.526 -13.531 1.00 89.38 98 SER A O 1
ATOM 709 N N . THR A 1 99 ? 2.603 7.514 -14.521 1.00 85.94 99 THR A N 1
ATOM 710 C CA . THR A 1 99 ? 3.979 7.266 -14.968 1.00 85.94 99 THR A CA 1
ATOM 711 C C . THR A 1 99 ? 4.999 7.345 -13.828 1.00 85.94 99 THR A C 1
ATOM 713 O O . THR A 1 99 ? 6.154 6.970 -14.039 1.00 85.94 99 THR A O 1
ATOM 716 N N . ARG A 1 100 ? 4.613 7.842 -12.643 1.00 85.38 100 ARG A N 1
ATOM 717 C CA . ARG A 1 100 ? 5.502 8.065 -11.489 1.00 85.38 100 ARG A CA 1
ATOM 718 C C . ARG A 1 100 ? 5.187 7.228 -10.269 1.00 85.38 100 ARG A C 1
ATOM 720 O O . ARG A 1 100 ? 6.083 7.031 -9.453 1.00 85.38 100 ARG A O 1
ATOM 727 N N . TYR A 1 101 ? 3.964 6.743 -10.140 1.00 88.56 101 TYR A N 1
ATOM 728 C CA . TYR A 1 101 ? 3.577 5.874 -9.043 1.00 88.56 101 TYR A CA 1
ATOM 729 C C . TYR A 1 101 ? 2.504 4.872 -9.474 1.00 88.56 101 TYR A C 1
ATOM 731 O O . TYR A 1 101 ? 1.730 5.123 -10.397 1.00 88.56 101 TYR A O 1
ATOM 739 N N . GLN A 1 102 ? 2.473 3.735 -8.798 1.00 91.19 102 GLN A N 1
ATOM 740 C CA . GLN A 1 102 ? 1.395 2.756 -8.872 1.00 91.19 102 GLN A CA 1
ATOM 741 C C . GLN A 1 102 ? 1.011 2.408 -7.439 1.00 91.19 102 GLN A C 1
ATOM 743 O O . GLN A 1 102 ? 1.887 2.169 -6.610 1.00 91.19 102 GLN A O 1
ATOM 748 N N . VAL A 1 103 ? -0.281 2.408 -7.131 1.00 93.12 103 VAL A N 1
ATOM 749 C CA . VAL A 1 103 ? -0.785 2.086 -5.794 1.00 93.12 103 VAL A CA 1
ATOM 750 C C . VAL A 1 103 ? -1.605 0.819 -5.877 1.00 93.12 103 VAL A C 1
ATOM 752 O O . VAL A 1 103 ? -2.605 0.783 -6.590 1.00 93.12 103 VAL A O 1
ATOM 755 N N . TYR A 1 104 ? -1.197 -0.192 -5.124 1.00 94.50 104 TYR A N 1
ATOM 756 C CA . TYR A 1 104 ? -1.897 -1.464 -5.038 1.00 94.50 104 TYR A CA 1
ATOM 757 C C . TYR A 1 104 ? -2.525 -1.605 -3.655 1.00 94.50 104 TYR A C 1
ATOM 759 O O . TYR A 1 104 ? -1.842 -1.393 -2.650 1.00 94.50 104 TYR A O 1
ATOM 767 N N . SER A 1 105 ? -3.804 -1.970 -3.594 1.00 96.00 105 SER A N 1
ATOM 768 C CA . SER A 1 105 ? -4.440 -2.447 -2.370 1.00 96.00 105 SER A CA 1
ATOM 769 C C . SER A 1 105 ? -4.159 -3.938 -2.198 1.00 96.00 105 SER A C 1
ATOM 771 O O . SER A 1 105 ? -4.276 -4.736 -3.134 1.00 96.00 105 SER A O 1
ATOM 773 N N . LEU A 1 106 ? -3.726 -4.301 -0.993 1.00 95.06 106 LEU A N 1
ATOM 774 C CA . LEU A 1 106 ? -3.325 -5.655 -0.629 1.00 95.06 106 LEU A CA 1
ATOM 775 C C . LEU A 1 106 ? -4.359 -6.246 0.329 1.00 95.06 106 LEU A C 1
ATOM 777 O O . LEU A 1 106 ? -4.782 -5.577 1.276 1.00 95.06 106 LEU A O 1
ATOM 781 N N . ASP A 1 107 ? -4.727 -7.508 0.114 1.00 94.88 107 ASP A N 1
ATOM 782 C CA . ASP A 1 107 ? -5.483 -8.273 1.106 1.00 94.88 107 ASP A CA 1
ATOM 783 C C . ASP A 1 107 ? -4.557 -8.585 2.305 1.00 94.88 107 ASP A C 1
ATOM 785 O O . ASP A 1 107 ? -3.544 -9.272 2.133 1.00 94.88 107 ASP A O 1
ATOM 789 N N . PRO A 1 108 ? -4.856 -8.088 3.522 1.00 92.12 108 PRO A N 1
ATOM 790 C CA . PRO A 1 108 ? -3.965 -8.251 4.668 1.00 92.12 108 PRO A CA 1
ATOM 791 C C . PRO A 1 108 ? -3.703 -9.713 5.044 1.00 92.12 108 PRO A C 1
ATOM 793 O O . PRO A 1 108 ? -2.603 -10.023 5.499 1.00 92.12 108 PRO A O 1
ATOM 796 N N . ASP A 1 109 ? -4.675 -10.609 4.851 1.00 91.69 109 ASP A N 1
ATOM 797 C CA . ASP A 1 109 ? -4.540 -12.025 5.197 1.00 91.69 109 ASP A CA 1
ATOM 798 C C . ASP A 1 109 ? -3.702 -12.764 4.148 1.00 91.69 109 ASP A C 1
ATOM 800 O O . ASP A 1 109 ? -2.826 -13.554 4.505 1.00 91.69 109 ASP A O 1
ATOM 804 N N . VAL A 1 110 ? -3.923 -12.478 2.859 1.00 93.19 110 VAL A N 1
ATOM 805 C CA . VAL A 1 110 ? -3.150 -13.073 1.750 1.00 93.19 110 VAL A CA 1
ATOM 806 C C . VAL A 1 110 ? -1.686 -12.665 1.836 1.00 93.19 110 VAL A C 1
ATOM 808 O O . VAL A 1 110 ? -0.800 -13.512 1.739 1.00 93.19 110 VAL A O 1
ATOM 811 N N . TYR A 1 111 ? -1.434 -11.378 2.066 1.00 90.94 111 TYR A N 1
ATOM 812 C CA . TYR A 1 111 ? -0.083 -10.840 2.158 1.00 90.94 111 TYR A CA 1
ATOM 813 C C . TYR A 1 111 ? 0.524 -11.005 3.554 1.00 90.94 111 TYR A C 1
ATOM 815 O O . TYR A 1 111 ? 1.677 -10.650 3.737 1.00 90.94 111 TYR A O 1
ATOM 823 N N . GLY A 1 112 ? -0.192 -11.530 4.554 1.00 88.56 112 GLY A N 1
ATOM 824 C CA . GLY A 1 112 ? 0.345 -11.761 5.903 1.00 88.56 112 GLY A CA 1
ATOM 825 C C . GLY A 1 112 ? 0.672 -10.484 6.694 1.00 88.56 112 GLY A C 1
ATOM 826 O O . GLY A 1 112 ? 1.559 -10.489 7.547 1.00 88.56 112 GLY A O 1
ATOM 827 N N . ILE A 1 113 ? -0.028 -9.382 6.423 1.00 88.19 113 ILE A N 1
ATOM 828 C CA . ILE A 1 113 ? 0.160 -8.064 7.056 1.00 88.19 113 ILE A CA 1
ATOM 829 C C . ILE A 1 113 ? -0.980 -7.838 8.056 1.00 88.19 113 ILE A C 1
ATOM 831 O O . ILE A 1 113 ? -1.773 -6.904 7.965 1.00 88.19 113 ILE A O 1
ATOM 835 N N . THR A 1 114 ? -1.083 -8.742 9.027 1.00 84.62 114 THR A N 1
ATOM 836 C CA . THR A 1 114 ? -2.136 -8.728 10.055 1.00 84.62 114 THR A CA 1
ATOM 837 C C . THR A 1 114 ? -1.639 -8.217 11.416 1.00 84.62 114 THR A C 1
ATOM 839 O O . THR A 1 114 ? -2.377 -8.290 12.396 1.00 84.62 114 THR A O 1
ATOM 842 N N . GLY A 1 115 ? -0.387 -7.743 11.516 1.00 75.19 115 GLY A N 1
ATOM 843 C CA . GLY A 1 115 ? 0.266 -7.351 12.776 1.00 75.19 115 GLY A CA 1
ATOM 844 C C . GLY A 1 115 ? 1.577 -6.567 12.586 1.00 75.19 115 GLY A C 1
ATOM 845 O O . GLY A 1 115 ? 1.825 -6.024 11.513 1.00 75.19 115 GLY A O 1
ATOM 846 N N . THR A 1 116 ? 2.408 -6.467 13.632 1.00 76.25 116 THR A N 1
ATOM 847 C CA . THR A 1 116 ? 3.752 -5.850 13.559 1.00 76.25 116 THR A CA 1
ATOM 848 C C . THR A 1 116 ? 4.724 -6.695 12.734 1.00 76.25 116 THR A C 1
ATOM 850 O O . THR A 1 116 ? 4.695 -7.923 12.821 1.00 76.25 116 THR A O 1
ATOM 853 N N . GLY A 1 117 ? 5.660 -6.065 12.013 1.00 75.19 117 GLY A N 1
ATOM 854 C CA . GLY A 1 117 ? 6.716 -6.831 11.349 1.00 75.19 117 GLY A CA 1
ATOM 855 C C . GLY A 1 117 ? 7.564 -6.081 10.328 1.00 75.19 117 GLY A C 1
ATOM 856 O O . GLY A 1 117 ? 7.360 -4.897 10.061 1.00 75.19 117 GLY A O 1
ATOM 857 N N . SER A 1 118 ? 8.534 -6.821 9.787 1.00 75.12 118 SER A N 1
ATOM 858 C CA . SER A 1 118 ? 9.290 -6.482 8.578 1.00 75.12 118 SER A CA 1
ATOM 859 C C . SER A 1 118 ? 8.657 -7.181 7.385 1.00 75.12 118 SER A C 1
ATOM 861 O O . SER A 1 118 ? 8.283 -8.349 7.501 1.00 75.12 118 SER A O 1
ATOM 863 N N . HIS A 1 119 ? 8.562 -6.482 6.257 1.00 78.25 119 HIS A N 1
ATOM 864 C CA . HIS A 1 119 ? 7.934 -7.008 5.048 1.00 78.25 119 HIS A CA 1
ATOM 865 C C . HIS A 1 119 ? 8.854 -6.801 3.845 1.00 78.25 119 HIS A C 1
ATOM 867 O O . HIS A 1 119 ? 9.058 -5.647 3.466 1.00 78.25 119 HIS A O 1
ATOM 873 N N . PRO A 1 120 ? 9.448 -7.855 3.255 1.00 73.88 120 PRO A N 1
ATOM 874 C CA . PRO A 1 120 ? 10.274 -7.687 2.071 1.00 73.88 120 PRO A CA 1
ATOM 875 C C . PRO A 1 120 ? 9.403 -7.243 0.903 1.00 73.88 120 PRO A C 1
ATOM 877 O O . PRO A 1 120 ? 8.304 -7.772 0.707 1.00 73.88 120 PRO A O 1
ATOM 880 N N . CYS A 1 121 ? 9.913 -6.300 0.122 1.00 70.81 121 CYS A N 1
ATOM 881 C CA . CYS A 1 121 ? 9.446 -6.094 -1.239 1.00 70.81 121 CYS A CA 1
ATOM 882 C C . CYS A 1 121 ? 10.405 -6.791 -2.218 1.00 70.81 121 CYS A C 1
ATOM 884 O O . CYS A 1 121 ? 11.574 -6.964 -1.903 1.00 70.81 121 CYS A O 1
ATOM 886 N N . ALA A 1 122 ? 9.953 -7.223 -3.392 1.00 64.38 122 ALA A N 1
ATOM 887 C CA . ALA A 1 122 ? 10.851 -7.633 -4.478 1.00 64.38 122 ALA A CA 1
ATOM 888 C C . ALA A 1 122 ? 10.755 -6.605 -5.610 1.00 64.38 122 ALA A C 1
ATOM 890 O O . ALA A 1 122 ? 9.651 -6.259 -5.998 1.00 64.38 122 ALA A O 1
ATOM 891 N N . GLU A 1 123 ? 11.867 -6.107 -6.149 1.00 56.72 123 GLU A N 1
ATOM 892 C CA . GLU A 1 123 ? 11.888 -5.348 -7.409 1.00 56.72 123 GLU A CA 1
ATOM 893 C C . GLU A 1 123 ? 12.562 -6.224 -8.464 1.00 56.72 123 GLU A C 1
ATOM 895 O O . GLU A 1 123 ? 13.675 -6.701 -8.242 1.00 56.72 123 GLU A O 1
ATOM 900 N N . THR A 1 124 ? 11.948 -6.391 -9.639 1.00 58.75 124 THR A N 1
ATOM 901 C CA . THR A 1 124 ? 12.688 -6.878 -10.808 1.00 58.75 124 THR A CA 1
ATOM 902 C C . THR A 1 124 ? 12.581 -5.991 -12.026 1.00 58.75 124 THR A C 1
ATOM 904 O O . THR A 1 124 ? 11.541 -5.433 -12.369 1.00 58.75 124 THR A O 1
ATOM 907 N N . GLY A 1 125 ? 13.717 -5.898 -12.708 1.00 47.28 125 GLY A N 1
ATOM 908 C CA . GLY A 1 125 ? 13.837 -5.410 -14.066 1.00 47.28 125 GLY A CA 1
ATOM 909 C C . GLY A 1 125 ? 14.959 -6.172 -14.757 1.00 47.28 125 GLY A C 1
ATOM 910 O O . GLY A 1 125 ? 15.967 -6.516 -14.138 1.00 47.28 125 GLY A O 1
ATOM 911 N N . VAL A 1 126 ? 14.788 -6.459 -16.045 1.00 41.62 126 VAL A N 1
ATOM 912 C CA . VAL A 1 126 ? 15.857 -7.032 -16.867 1.00 41.62 126 VAL A CA 1
ATOM 913 C C . VAL A 1 126 ? 17.009 -6.030 -16.896 1.00 41.62 126 VAL A C 1
ATOM 915 O O . VAL A 1 126 ? 16.849 -4.913 -17.385 1.00 41.62 126 VAL A O 1
ATOM 918 N N . VAL A 1 127 ? 18.170 -6.413 -16.366 1.00 42.03 127 VAL A N 1
ATOM 919 C CA . VAL A 1 127 ? 19.375 -5.586 -16.449 1.00 42.03 127 VAL A CA 1
ATOM 920 C C . VAL A 1 127 ? 19.792 -5.462 -17.911 1.00 42.03 127 VAL A C 1
ATOM 922 O O . VAL A 1 127 ? 20.282 -6.417 -18.516 1.00 42.03 127 VAL A O 1
ATOM 925 N N . GLU A 1 128 ? 19.621 -4.270 -18.481 1.00 44.12 128 GLU A N 1
ATOM 926 C CA . GLU A 1 128 ? 20.411 -3.865 -19.640 1.00 44.12 128 GLU A CA 1
ATOM 927 C C . GLU A 1 128 ? 21.886 -3.815 -19.219 1.00 44.12 128 GLU A C 1
ATOM 929 O O . GLU A 1 128 ? 22.236 -3.241 -18.187 1.00 44.12 128 GLU A O 1
ATOM 934 N N . ALA A 1 129 ? 22.754 -4.435 -20.020 1.00 41.88 129 ALA A N 1
ATOM 935 C CA . ALA A 1 129 ? 24.154 -4.711 -19.692 1.00 41.88 129 ALA A CA 1
ATOM 936 C C . ALA A 1 129 ? 25.036 -3.470 -19.416 1.00 41.88 129 ALA A C 1
ATOM 938 O O . ALA A 1 129 ? 26.181 -3.632 -18.999 1.00 41.88 129 ALA A O 1
ATOM 939 N N . ASP A 1 130 ? 24.519 -2.254 -19.610 1.00 42.03 130 ASP A N 1
ATOM 940 C CA . ASP A 1 130 ? 25.321 -1.031 -19.715 1.00 42.03 130 ASP A CA 1
ATOM 941 C C . ASP A 1 130 ? 25.002 0.057 -18.681 1.00 42.03 130 ASP A C 1
ATOM 943 O O . ASP A 1 130 ? 25.557 1.149 -18.784 1.00 42.03 130 ASP A O 1
ATOM 947 N N . TYR A 1 131 ? 24.221 -0.249 -17.635 1.00 42.69 131 TYR A N 1
ATOM 948 C CA . TYR A 1 131 ? 24.023 0.634 -16.474 1.00 42.69 131 TYR A CA 1
ATOM 949 C C . TYR A 1 131 ? 23.293 1.981 -16.795 1.00 42.69 131 TYR A C 1
ATOM 951 O O . TYR A 1 131 ? 23.769 2.839 -17.534 1.00 42.69 131 TYR A O 1
ATOM 959 N N . HIS A 1 132 ? 22.172 2.232 -16.096 1.00 50.66 132 HIS A N 1
ATOM 960 C CA . HIS A 1 132 ? 21.573 3.561 -15.804 1.00 50.66 132 HIS A CA 1
ATOM 961 C C . HIS A 1 132 ? 20.548 4.234 -16.755 1.00 50.66 132 HIS A C 1
ATOM 963 O O . HIS A 1 132 ? 20.386 5.455 -16.687 1.00 50.66 132 HIS A O 1
ATOM 969 N N . GLY A 1 133 ? 19.774 3.515 -17.570 1.00 53.66 133 GLY A N 1
ATOM 970 C CA . GLY A 1 133 ? 18.633 4.106 -18.290 1.00 53.66 133 GLY A CA 1
ATOM 971 C C . GLY A 1 133 ? 17.421 3.183 -18.290 1.00 53.66 133 GLY A C 1
ATOM 972 O O . GLY A 1 133 ? 17.587 1.973 -18.274 1.00 53.66 133 GLY A O 1
ATOM 973 N N . GLY A 1 134 ? 16.206 3.736 -18.297 1.00 64.75 134 GLY A N 1
ATOM 974 C CA . GLY A 1 134 ? 15.003 2.945 -18.568 1.00 64.75 134 GLY A CA 1
ATOM 975 C C . GLY A 1 134 ? 13.990 2.848 -17.432 1.00 64.75 134 GLY A C 1
ATOM 976 O O . GLY A 1 134 ? 14.079 3.531 -16.404 1.00 64.75 134 GLY A O 1
ATOM 977 N N . TYR A 1 135 ? 12.942 2.088 -17.728 1.00 73.19 135 TYR A N 1
ATOM 978 C CA . TYR A 1 135 ? 11.775 1.900 -16.881 1.00 73.19 135 TYR A CA 1
ATOM 979 C C . TYR A 1 135 ? 12.115 0.985 -15.690 1.00 73.19 135 TYR A C 1
ATOM 981 O O . TYR A 1 135 ? 12.961 0.102 -15.805 1.00 73.19 135 TYR A O 1
ATOM 989 N N . GLY A 1 136 ? 11.480 1.188 -14.541 1.00 75.50 136 GLY A N 1
ATOM 990 C CA . GLY A 1 136 ? 11.671 0.371 -13.344 1.00 75.50 136 GLY A CA 1
ATOM 991 C C . GLY A 1 136 ? 10.972 0.956 -12.123 1.00 75.50 136 GLY A C 1
ATOM 992 O O . GLY A 1 136 ? 10.516 2.102 -12.147 1.00 75.50 136 GLY A O 1
ATOM 993 N N . VAL A 1 137 ? 10.938 0.180 -11.045 1.00 78.06 137 VAL A N 1
ATOM 994 C CA . VAL A 1 137 ? 10.562 0.679 -9.721 1.00 78.06 137 VAL A CA 1
ATOM 995 C C . VAL A 1 137 ? 11.767 1.444 -9.169 1.00 78.06 137 VAL A C 1
ATOM 997 O O . VAL A 1 137 ? 12.909 1.028 -9.282 1.00 78.06 137 VAL A O 1
ATOM 1000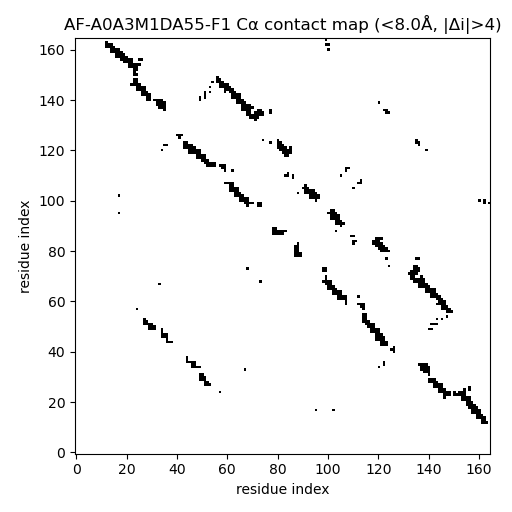 N N . GLY A 1 138 ? 11.542 2.666 -8.723 1.00 74.38 138 GLY A N 1
ATOM 1001 C CA . GLY A 1 138 ? 12.528 3.522 -8.080 1.00 74.38 138 GLY A CA 1
ATOM 1002 C C . GLY A 1 138 ? 12.300 3.641 -6.581 1.00 74.38 138 GLY A C 1
ATOM 1003 O O . GLY A 1 138 ? 12.998 4.437 -5.971 1.00 74.38 138 GLY A O 1
ATOM 1004 N N . GLY A 1 139 ? 11.317 2.925 -6.026 1.00 77.50 139 GLY A N 1
ATOM 1005 C CA . GLY A 1 139 ? 10.921 2.965 -4.624 1.00 77.50 139 GLY A CA 1
ATOM 1006 C C . GLY A 1 139 ? 9.674 2.149 -4.327 1.00 77.50 139 GLY A C 1
ATOM 1007 O O . GLY A 1 139 ? 8.779 2.086 -5.165 1.00 77.50 139 GLY A O 1
ATOM 1008 N N . ALA A 1 140 ? 9.563 1.629 -3.111 1.00 83.62 140 ALA A N 1
ATOM 1009 C CA . ALA A 1 140 ? 8.304 1.147 -2.551 1.00 83.62 140 ALA A CA 1
ATOM 1010 C C . ALA A 1 140 ? 8.064 1.743 -1.159 1.00 83.62 140 ALA A C 1
ATOM 1012 O O . ALA A 1 140 ? 9.017 1.957 -0.408 1.00 83.62 140 ALA A O 1
ATOM 1013 N N . VAL A 1 141 ? 6.790 2.000 -0.855 1.00 87.50 141 VAL A N 1
ATOM 1014 C CA . VAL A 1 141 ? 6.289 2.405 0.460 1.00 87.50 141 VAL A CA 1
ATOM 1015 C C . VAL A 1 141 ? 5.072 1.552 0.817 1.00 87.50 141 VAL A C 1
ATOM 1017 O O . VAL A 1 141 ? 4.069 1.560 0.105 1.00 87.50 141 VAL A O 1
ATOM 1020 N N . LEU A 1 142 ? 5.129 0.837 1.931 1.00 89.50 142 LEU A N 1
ATOM 1021 C CA . LEU A 1 142 ? 4.036 0.090 2.527 1.00 89.50 142 LEU A CA 1
ATOM 1022 C C . LEU A 1 142 ? 3.291 0.976 3.528 1.00 89.50 142 LEU A C 1
ATOM 1024 O O . LEU A 1 142 ? 3.867 1.490 4.490 1.00 89.50 142 LEU A O 1
ATOM 1028 N N . ALA A 1 143 ? 1.988 1.127 3.321 1.00 91.00 143 ALA A N 1
ATOM 1029 C CA . ALA A 1 143 ? 1.094 1.854 4.205 1.00 91.00 143 ALA A CA 1
ATOM 1030 C C . ALA A 1 143 ? 0.005 0.924 4.746 1.00 91.00 143 ALA A C 1
ATOM 1032 O O . ALA A 1 143 ? -0.793 0.357 4.002 1.00 91.00 143 ALA A O 1
ATOM 1033 N N . VAL A 1 144 ? -0.058 0.806 6.068 1.00 91.69 144 VAL A N 1
ATOM 1034 C CA . VAL A 1 144 ? -1.009 -0.035 6.791 1.00 91.69 144 VAL A CA 1
ATOM 1035 C C . VAL A 1 144 ? -1.972 0.849 7.564 1.00 91.69 144 VAL A C 1
ATOM 1037 O O . VAL A 1 144 ? -1.578 1.559 8.493 1.00 91.69 144 VAL A O 1
ATOM 1040 N N . VAL A 1 145 ? -3.250 0.799 7.204 1.00 92.56 145 VAL A N 1
ATOM 1041 C CA . VAL A 1 145 ? -4.324 1.407 7.989 1.00 92.56 145 VAL A CA 1
ATOM 1042 C C . VAL A 1 145 ? -4.720 0.408 9.065 1.00 92.56 145 VAL A C 1
ATOM 1044 O O . VAL A 1 145 ? -5.027 -0.738 8.749 1.00 92.56 145 VAL A O 1
ATOM 1047 N N . TYR A 1 146 ? -4.741 0.837 10.325 1.00 92.06 146 TYR A N 1
ATOM 1048 C CA . TYR A 1 146 ? -5.138 -0.014 11.442 1.00 92.06 146 TYR A CA 1
ATOM 1049 C C . TYR A 1 146 ? -6.194 0.652 12.325 1.00 92.06 146 TYR A C 1
ATOM 1051 O O . TYR A 1 146 ? -6.194 1.873 12.519 1.00 92.06 146 TYR A O 1
ATOM 1059 N N . GLU A 1 147 ? -7.074 -0.161 12.901 1.00 91.38 147 GLU A N 1
ATOM 1060 C CA . GLU A 1 147 ? -8.035 0.242 13.926 1.00 91.38 147 GLU A CA 1
ATOM 1061 C C . GLU A 1 147 ? -7.710 -0.429 15.256 1.00 91.38 147 GLU A C 1
ATOM 1063 O O . GLU A 1 147 ? -7.457 -1.623 15.314 1.00 91.38 147 GLU A O 1
ATOM 1068 N N . ASP A 1 148 ? -7.733 0.334 16.342 1.00 90.50 148 ASP A N 1
ATOM 1069 C CA . ASP A 1 148 ? -7.472 -0.149 17.692 1.00 90.50 148 ASP A CA 1
ATOM 1070 C C . ASP A 1 148 ? -8.586 0.320 18.631 1.00 90.50 148 ASP A C 1
ATOM 1072 O O . ASP A 1 148 ? -8.660 1.486 19.037 1.00 90.50 148 ASP A O 1
ATOM 1076 N N . ALA A 1 149 ? -9.459 -0.620 19.000 1.00 87.50 149 ALA A N 1
ATOM 1077 C CA . ALA A 1 149 ? -10.607 -0.366 19.865 1.00 87.50 149 ALA A CA 1
ATOM 1078 C C . ALA A 1 149 ? -10.213 0.088 21.283 1.00 87.50 149 ALA A C 1
ATOM 1080 O O . ALA A 1 149 ? -11.057 0.618 22.010 1.00 87.50 149 ALA A O 1
ATOM 1081 N N . THR A 1 150 ? -8.953 -0.096 21.690 1.00 87.94 150 THR A N 1
ATOM 1082 C CA . THR A 1 150 ? -8.454 0.355 22.996 1.00 87.94 150 THR A CA 1
ATOM 1083 C C . THR A 1 150 ? -8.198 1.864 23.040 1.00 87.94 150 THR A C 1
ATOM 1085 O O . THR A 1 150 ? -8.180 2.461 24.121 1.00 87.94 150 THR A O 1
ATOM 1088 N N . LEU A 1 151 ? -8.059 2.517 21.881 1.00 85.94 151 LEU A N 1
ATOM 1089 C CA . LEU A 1 151 ? -7.889 3.964 21.786 1.00 85.94 151 LEU A CA 1
ATOM 1090 C C . LEU A 1 151 ? -9.229 4.676 21.972 1.00 85.94 151 LEU A C 1
ATOM 1092 O O . LEU A 1 151 ? -10.233 4.302 21.387 1.00 85.94 151 LEU A O 1
ATOM 1096 N N . THR A 1 152 ? -9.258 5.762 22.741 1.00 82.44 152 THR A N 1
ATOM 1097 C CA . THR A 1 152 ? -10.504 6.490 23.054 1.00 82.44 152 THR A CA 1
ATOM 1098 C C . THR A 1 152 ? -10.851 7.603 22.059 1.00 82.44 152 THR A C 1
ATOM 1100 O O . THR A 1 152 ? -11.903 8.231 22.178 1.00 82.44 152 THR A O 1
ATOM 1103 N N . GLY A 1 153 ? -9.986 7.869 21.075 1.00 82.25 153 GLY A N 1
ATOM 1104 C CA . GLY A 1 153 ? -10.133 8.962 20.114 1.00 82.25 153 GLY A CA 1
ATOM 1105 C C . GLY A 1 153 ? -10.197 8.485 18.667 1.00 82.25 153 GLY A C 1
ATOM 1106 O O . GLY A 1 153 ? -9.577 7.489 18.304 1.00 82.25 153 GLY A O 1
ATOM 1107 N N . ARG A 1 154 ? -10.910 9.244 17.828 1.00 86.44 154 ARG A N 1
ATOM 1108 C CA . ARG A 1 154 ? -10.889 9.086 16.368 1.00 86.44 154 ARG A CA 1
ATOM 1109 C C . ARG A 1 154 ? -10.013 10.159 15.741 1.00 86.44 154 ARG A C 1
ATOM 1111 O O . ARG A 1 154 ? -9.981 11.293 16.216 1.00 86.44 154 ARG A O 1
ATOM 1118 N N . ARG A 1 155 ? -9.318 9.806 14.669 1.00 84.69 155 ARG A N 1
ATOM 1119 C CA . ARG A 1 155 ? -8.413 10.689 13.934 1.00 84.69 155 ARG A CA 1
ATOM 1120 C C . ARG A 1 155 ? -8.839 10.732 12.480 1.00 84.69 155 ARG A C 1
ATOM 1122 O O . ARG A 1 155 ? -9.241 9.710 11.932 1.00 84.69 155 ARG A O 1
ATOM 1129 N N . HIS A 1 156 ? -8.757 11.913 11.879 1.00 85.75 156 HIS A N 1
ATOM 1130 C CA . HIS A 1 156 ? -8.844 12.032 10.432 1.00 85.75 156 HIS A CA 1
ATOM 1131 C C . HIS A 1 156 ? -7.471 11.714 9.853 1.00 85.75 156 HIS A C 1
ATOM 1133 O O . HIS A 1 156 ? -6.480 12.299 10.295 1.00 85.75 156 HIS A O 1
ATOM 1139 N N . VAL A 1 157 ? -7.411 10.779 8.915 1.00 85.31 157 VAL A N 1
ATOM 1140 C CA . VAL A 1 157 ? -6.166 10.349 8.288 1.00 85.31 157 VAL A CA 1
ATOM 1141 C C . VAL A 1 157 ? -6.303 10.466 6.785 1.00 85.31 157 VAL A C 1
ATOM 1143 O O . VAL A 1 157 ? -7.354 10.144 6.226 1.00 85.31 157 VAL A O 1
ATOM 1146 N N . VAL A 1 158 ? -5.235 10.956 6.162 1.00 85.00 158 VAL A N 1
ATOM 1147 C CA . VAL A 1 158 ? -5.114 11.105 4.719 1.00 85.00 158 VAL A CA 1
ATOM 1148 C C . VAL A 1 158 ? -3.802 10.463 4.292 1.00 85.00 158 VAL A C 1
ATOM 1150 O O . VAL A 1 158 ? -2.757 10.790 4.852 1.00 85.00 158 VAL A O 1
ATOM 1153 N N . ILE A 1 159 ? -3.870 9.562 3.318 1.00 86.50 159 ILE A N 1
ATOM 1154 C CA . ILE A 1 159 ? -2.716 9.079 2.563 1.00 86.50 159 ILE A CA 1
ATOM 1155 C C . ILE A 1 159 ? -2.883 9.645 1.162 1.00 86.50 159 ILE A C 1
ATOM 1157 O O . ILE A 1 159 ? -3.912 9.422 0.523 1.00 86.50 159 ILE A O 1
ATOM 1161 N N . GLY A 1 160 ? -1.894 10.407 0.716 1.00 85.69 160 GLY A N 1
ATOM 1162 C CA . GLY A 1 160 ? -1.850 10.961 -0.625 1.00 85.69 160 GLY A CA 1
ATOM 1163 C C . GLY A 1 160 ? -0.524 10.633 -1.286 1.00 85.69 160 GLY A C 1
ATOM 1164 O O . GLY A 1 160 ? 0.482 10.446 -0.601 1.00 85.69 160 GLY A O 1
ATOM 1165 N N . VAL A 1 161 ? -0.546 10.569 -2.608 1.00 84.19 161 VAL A N 1
ATOM 1166 C CA . VAL A 1 161 ? 0.638 10.456 -3.453 1.00 84.19 161 VAL A CA 1
ATOM 1167 C C . VAL A 1 161 ? 0.729 11.696 -4.329 1.00 84.19 161 VAL A C 1
ATOM 1169 O O . VAL A 1 161 ? -0.283 12.213 -4.804 1.00 84.19 161 VAL A O 1
ATOM 1172 N N . ASP A 1 162 ? 1.949 12.184 -4.517 1.00 76.81 162 ASP A N 1
ATOM 1173 C CA . ASP A 1 162 ? 2.229 13.343 -5.353 1.00 76.81 162 ASP A CA 1
ATOM 1174 C C . ASP A 1 162 ? 3.073 12.927 -6.556 1.00 76.81 162 ASP A C 1
ATOM 1176 O O . ASP A 1 162 ? 4.075 12.220 -6.427 1.00 76.81 162 ASP A O 1
ATOM 1180 N N . ASP A 1 163 ? 2.713 13.448 -7.725 1.00 69.56 163 ASP A N 1
ATOM 1181 C CA . ASP A 1 163 ? 3.550 13.399 -8.921 1.00 69.56 163 ASP A CA 1
ATOM 1182 C C . ASP A 1 163 ? 4.605 14.522 -8.849 1.00 69.56 163 ASP A C 1
ATOM 1184 O O . ASP A 1 163 ? 4.491 15.565 -9.497 1.00 69.56 163 ASP A O 1
ATOM 1188 N N . VAL A 1 164 ? 5.599 14.379 -7.964 1.00 57.50 164 VAL A N 1
ATOM 1189 C CA . VAL A 1 164 ? 6.739 15.312 -7.892 1.00 57.50 164 VAL A CA 1
ATOM 1190 C C . VAL A 1 164 ? 7.830 14.844 -8.852 1.00 57.50 164 VAL A C 1
ATOM 1192 O O . VAL A 1 164 ? 8.638 13.978 -8.524 1.00 57.50 164 VAL A O 1
ATOM 1195 N N . GLY A 1 165 ? 7.821 15.414 -10.059 1.00 49.16 165 GLY A N 1
ATOM 1196 C CA . GLY A 1 165 ? 8.899 15.285 -11.047 1.00 49.16 165 GLY A CA 1
ATOM 1197 C C . GLY A 1 165 ? 10.122 1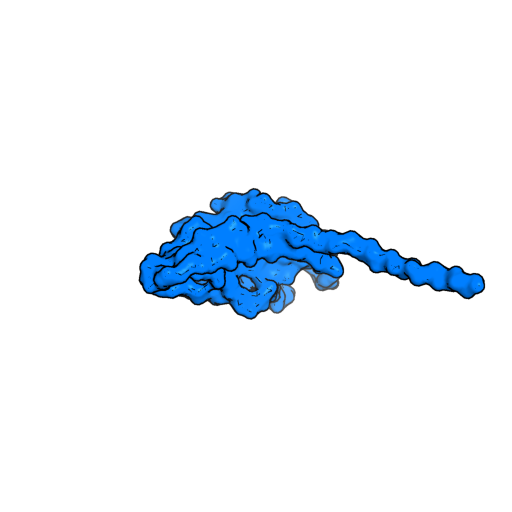6.150 -10.764 1.00 49.16 165 GLY A C 1
ATOM 1198 O O . GLY A 1 165 ? 9.975 17.240 -10.158 1.00 49.16 165 GLY A O 1
#

Solvent-accessible surface area (backbone atoms only — not comparable to full-atom values): 9656 Å² total; per-residue (Å²): 141,84,86,82,82,81,77,82,75,69,75,78,70,68,68,44,74,79,42,79,48,78,38,39,49,52,73,28,56,26,82,70,76,46,39,64,63,77,87,86,62,83,61,88,46,76,23,46,66,41,47,36,72,42,62,89,80,30,45,51,87,42,31,34,42,38,36,30,29,25,99,63,12,58,52,99,57,52,41,81,36,25,25,40,60,88,39,47,40,69,81,37,45,81,75,47,78,59,64,52,37,39,31,29,42,42,56,30,77,84,45,67,54,64,56,60,47,73,34,40,36,35,61,60,69,86,60,65,95,76,75,93,82,58,51,23,76,49,16,42,37,45,38,38,37,35,37,22,85,86,52,94,56,72,41,81,47,75,43,67,50,69,73,81,126

Nearest PDB structures (foldseek):
  7woi-assembly2_B  TM=4.318E-01  e=2.543E-01  Corynebacterium glutamicum ATCC 14067
  8kcl-assembly1_A  TM=3.717E-01  e=2.073E+00  Ligilactobacillus ruminis ATCC 25644
  8w5b-assembly1_A  TM=3.655E-01  e=2.426E+00  Ligilactobacillus ruminis ATCC 25644
  8wb8-assembly1_A  TM=3.973E-01  e=5.330E+00  Ligilactobacillus ruminis ATCC 25644

Secondary structure (DSSP, 8-state):
---------PPPP--EEEEEEEESEEEEE-SSSS-------SS-EEEEE--B---TT-EEEEEEEEEEEBTTB--TTHHHHEEETTEEGGGSEEEEE-SSEEEEEE-TTTTT-SSSB--EEEE-----TTSS-S--EEEEEEEEEEE-TT----EEEEEEE----

Foldseek 3Di:
DDDDDPPPPDPPQDWAWPDWDKAQAFKWKFPPQFWDDDPPDQDWDWIFWRFTAGDPQKFFPWKKKKFFKDPAFADPCFQQFKAKQPHGNVQWAFDDDDRTITMTIDDCVSRVVGHGDIIIMIWDDRDDPPDDDDITTRGMMMMTTIHHPVRPGIDTDIDIDGPDD

pLDDT: mean 75.3, std 17.13, range [38.56, 96.75]

Radius of gyration: 18.5 Å; Cα contacts (8 Å, |Δi|>4): 376; chains: 1; bounding box: 37×67×43 Å

Sequence (165 aa):
MLPLLLALSRPPLATEIVVQATLQGGVSVDGAGVSTPYDGSTAWVEGDELPVQVPETATVPAVYVILHAKMSGFPADTASNVAVNDVPLDEATLELESTRYQVYSLDPDVYGITGTGSHPCAETGVVEADYHGGYGVGGAVLAVVYEDATLTGRRHVVIGVDDVG

Mean predicted aligned error: 10.02 Å